Protein AF-A0A392TQT5-F1 (afdb_monomer)

Organism: NCBI:txid97028

Secondary structure (DSSP, 8-state):
-PPPHHHHHHHHHHHHHHHHHHHHHHHHHHHHHHHHHHHHGGG--HHHHHHHHHHHHHT---EEEETTEEEESHHHHHHHHHHHH--

Sequence (87 aa):
EDMSGDELAELHGVTADIHSLSRLHASISWQQSRSTWLQEGDANSKYFHSVLAGRRQRNAISVIQVGGATLEGVTPIRQAVFSHFAS

Foldseek 3Di:
DPDDPVVVVVVVVVVVVVVVVVVVVVVVVVVVVVVCCVVQPPNPCVVVVVVVVVVCVVPDDQWDDDPNDIDGDDVVVVVVVCVVPVD

Radius of gyration: 24.36 Å; C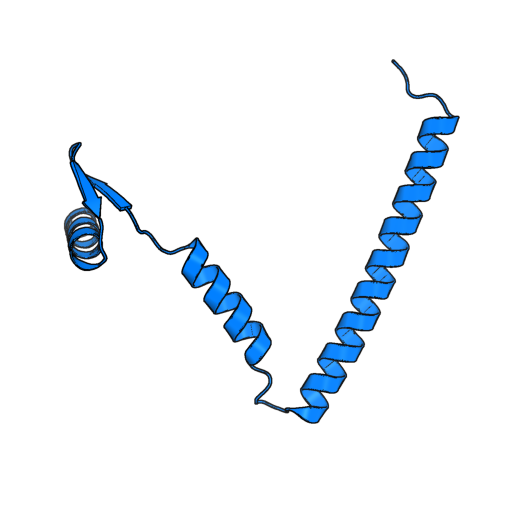α contacts (8 Å, |Δi|>4): 24; chains: 1; bounding box: 46×51×54 Å

Nearest PDB structures (foldseek):
  6znl-assembly1_Z  TM=3.142E-01  e=8.160E+00  Sus scrofa

pLDDT: mean 90.23, std 8.63, range [55.03, 98.12]

Mean predicted aligned error: 10.21 Å

Solvent-accessible surface area (backbone atoms only — not comparable to full-atom values): 5163 Å² total; per-residue (Å²): 131,82,78,51,73,64,61,54,51,52,51,52,50,53,50,52,49,52,52,50,52,50,52,51,51,52,52,50,50,51,52,50,51,52,52,47,37,73,73,51,43,93,70,64,46,65,65,58,52,51,54,49,50,53,50,53,59,74,68,54,81,62,66,51,76,56,97,91,41,81,39,60,50,69,68,58,46,50,51,53,54,49,63,69,70,71,116

Structure (mmCIF, N/CA/C/O backbone):
data_AF-A0A392TQT5-F1
#
_entry.id   AF-A0A392TQT5-F1
#
loop_
_atom_site.group_PDB
_atom_site.id
_atom_site.type_symbol
_atom_site.label_atom_id
_atom_site.label_alt_id
_atom_site.label_comp_id
_atom_site.label_asym_id
_atom_site.label_entity_id
_atom_site.label_seq_id
_atom_site.pdbx_PDB_ins_code
_atom_site.Cartn_x
_atom_site.Cartn_y
_atom_site.Cartn_z
_atom_site.occupancy
_atom_site.B_iso_or_equiv
_atom_site.auth_seq_id
_atom_site.auth_comp_id
_atom_site.auth_asym_id
_atom_site.auth_atom_id
_atom_site.pdbx_PDB_model_num
ATOM 1 N N . GLU A 1 1 ? 11.249 28.076 -23.076 1.00 55.03 1 GLU A N 1
ATOM 2 C CA . GLU A 1 1 ? 12.262 27.392 -23.896 1.00 55.03 1 GLU A CA 1
ATOM 3 C C . GLU A 1 1 ? 11.586 26.199 -24.533 1.00 55.03 1 GLU A C 1
ATOM 5 O O . GLU A 1 1 ? 10.943 25.440 -23.820 1.00 55.03 1 GLU A O 1
ATOM 10 N N . ASP A 1 2 ? 11.593 26.144 -25.861 1.00 68.88 2 ASP A N 1
ATOM 11 C CA . ASP A 1 2 ? 11.140 24.972 -26.611 1.00 68.88 2 ASP A CA 1
ATOM 12 C C . ASP A 1 2 ? 12.225 23.906 -26.424 1.00 68.88 2 ASP A C 1
ATOM 14 O O . ASP A 1 2 ? 13.401 24.220 -26.627 1.00 68.88 2 ASP A O 1
ATOM 18 N N . MET A 1 3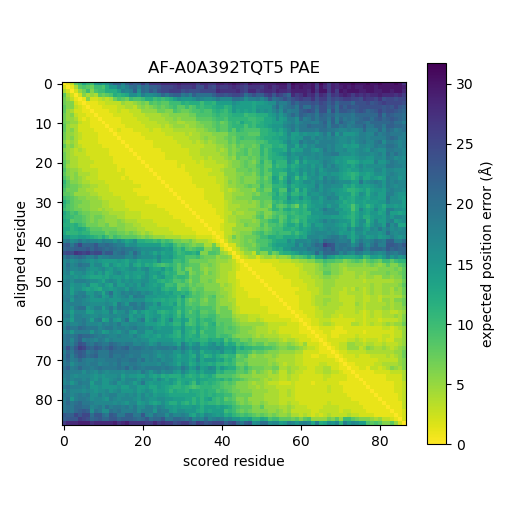 ? 11.875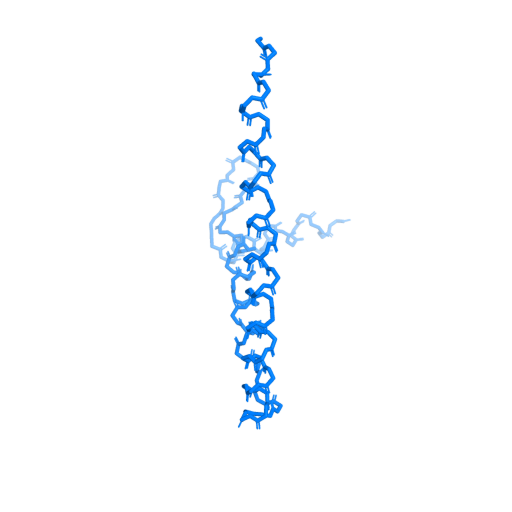 22.715 -25.931 1.00 64.31 3 MET A N 1
ATOM 19 C CA . MET A 1 3 ? 12.886 21.676 -25.705 1.00 64.31 3 MET A CA 1
ATOM 20 C C . MET A 1 3 ? 13.535 21.322 -27.041 1.00 64.31 3 MET A C 1
ATOM 22 O O . MET A 1 3 ? 12.846 21.185 -28.056 1.00 64.31 3 MET A O 1
ATOM 26 N N . SER A 1 4 ? 14.857 21.183 -27.050 1.00 83.25 4 SER A N 1
ATOM 27 C CA . SER A 1 4 ? 15.576 20.802 -28.261 1.00 83.25 4 SER A CA 1
ATOM 28 C C . SER A 1 4 ? 15.104 19.426 -28.751 1.00 83.25 4 SER A C 1
ATOM 30 O O . SER A 1 4 ? 14.672 18.573 -27.972 1.00 83.25 4 SER A O 1
ATOM 32 N N . GLY A 1 5 ? 15.165 19.195 -30.066 1.00 85.19 5 GLY A N 1
ATOM 33 C CA . GLY A 1 5 ? 14.740 17.920 -30.657 1.00 85.19 5 GLY A CA 1
ATOM 34 C C . GLY A 1 5 ? 15.473 16.704 -30.072 1.00 85.19 5 GLY A C 1
ATOM 35 O O . GLY A 1 5 ? 14.891 15.623 -29.989 1.00 85.19 5 GLY A O 1
ATOM 36 N N . ASP A 1 6 ? 16.706 16.907 -29.605 1.00 85.69 6 ASP A N 1
ATOM 37 C CA . ASP A 1 6 ? 17.525 15.881 -28.964 1.00 85.69 6 ASP A CA 1
ATOM 38 C C . ASP A 1 6 ? 16.990 15.521 -27.566 1.00 85.69 6 ASP A C 1
ATOM 40 O O . ASP A 1 6 ? 16.817 14.341 -27.265 1.00 85.69 6 ASP A O 1
ATOM 44 N N . GLU A 1 7 ? 16.605 16.509 -26.750 1.00 88.69 7 GLU A N 1
ATOM 45 C CA . GLU A 1 7 ? 15.991 16.275 -25.430 1.00 88.69 7 GLU A CA 1
ATOM 46 C C . GLU A 1 7 ? 14.657 15.517 -25.540 1.00 88.69 7 GLU A C 1
ATOM 48 O O . GLU A 1 7 ? 14.345 14.654 -24.715 1.00 88.69 7 GLU A O 1
ATOM 53 N N . LEU A 1 8 ? 13.866 15.794 -26.584 1.00 87.62 8 LEU A N 1
ATOM 54 C CA . LEU A 1 8 ? 12.631 15.051 -26.865 1.00 87.62 8 LEU A CA 1
ATOM 55 C C . LEU A 1 8 ? 12.906 13.594 -27.259 1.00 87.62 8 LEU A C 1
ATOM 57 O O . LEU A 1 8 ? 12.185 12.691 -26.823 1.00 87.62 8 LEU A O 1
ATOM 61 N N . ALA A 1 9 ? 13.937 13.349 -28.069 1.00 91.19 9 ALA A N 1
ATOM 62 C CA . ALA A 1 9 ? 14.329 11.999 -28.463 1.00 91.19 9 ALA A CA 1
ATOM 63 C C . ALA A 1 9 ? 14.828 11.180 -27.261 1.00 91.19 9 ALA A C 1
ATOM 65 O O . ALA A 1 9 ? 14.433 10.020 -27.104 1.00 91.19 9 ALA A O 1
ATOM 66 N N . GLU A 1 10 ? 15.624 11.792 -26.380 1.00 93.50 10 GLU A N 1
ATOM 67 C CA . GLU A 1 10 ? 16.067 11.171 -25.129 1.00 93.50 10 GLU A CA 1
ATOM 68 C C . GLU A 1 10 ? 14.885 10.831 -24.214 1.00 93.50 10 GLU A C 1
ATOM 70 O O . GLU A 1 10 ? 14.778 9.697 -23.736 1.00 93.50 10 GLU A O 1
ATOM 75 N N . LEU A 1 11 ? 13.942 11.762 -24.027 1.00 93.50 11 LEU A N 1
ATOM 76 C CA . LEU A 1 11 ? 12.744 11.537 -23.212 1.00 93.50 11 LEU A CA 1
ATOM 77 C C . LEU A 1 11 ? 11.916 10.359 -23.740 1.00 93.50 11 LEU A C 1
ATOM 79 O O . LEU A 1 11 ? 11.468 9.509 -22.960 1.00 93.50 11 LEU A O 1
ATOM 83 N N . HIS A 1 12 ? 11.720 10.275 -25.058 1.00 94.44 12 HIS A N 1
ATOM 84 C CA . HIS A 1 12 ? 11.012 9.154 -25.676 1.00 94.44 12 HIS A CA 1
ATOM 85 C C . HIS A 1 12 ? 11.736 7.821 -25.460 1.00 94.44 12 HIS A C 1
ATOM 87 O O . HIS A 1 12 ? 11.077 6.824 -25.153 1.00 94.44 12 HIS A O 1
ATOM 93 N N . GLY A 1 13 ? 13.069 7.804 -25.560 1.00 96.50 13 GLY A N 1
ATOM 94 C CA . GLY A 1 13 ? 13.886 6.625 -25.261 1.00 96.50 13 GLY A CA 1
ATOM 95 C C . GLY A 1 13 ? 13.699 6.149 -23.820 1.00 96.50 13 GLY A C 1
ATOM 96 O O . GLY A 1 13 ? 13.301 5.007 -23.588 1.00 96.50 13 GLY A O 1
ATOM 97 N N . VAL A 1 14 ? 13.857 7.057 -22.853 1.00 96.38 14 VAL A N 1
ATOM 98 C CA . VAL A 1 14 ? 13.664 6.759 -21.423 1.00 96.38 14 VAL A CA 1
ATOM 99 C C . VAL A 1 14 ? 12.244 6.262 -21.143 1.00 96.38 14 VAL A C 1
ATOM 101 O O . VAL A 1 14 ? 12.045 5.305 -20.394 1.00 96.38 14 VAL A O 1
ATOM 104 N N . THR A 1 15 ? 11.238 6.867 -21.771 1.00 96.62 15 THR A N 1
ATOM 105 C CA . THR A 1 15 ? 9.837 6.451 -21.611 1.00 96.62 15 THR A CA 1
ATOM 106 C C . THR A 1 15 ? 9.607 5.036 -22.147 1.00 96.62 15 THR A C 1
ATOM 108 O O . THR A 1 15 ? 8.945 4.221 -21.495 1.00 96.62 15 THR A O 1
ATOM 111 N N . ALA A 1 16 ? 10.181 4.703 -23.307 1.00 97.38 16 ALA A N 1
ATOM 112 C CA . ALA A 1 16 ? 10.105 3.361 -23.878 1.00 97.38 16 ALA A CA 1
ATOM 113 C C . ALA A 1 16 ? 10.765 2.314 -22.965 1.00 97.38 16 ALA A C 1
ATOM 115 O O . ALA A 1 16 ? 10.178 1.246 -22.733 1.00 97.38 16 ALA A O 1
ATOM 116 N N . ASP A 1 17 ? 11.920 2.645 -22.386 1.00 98.00 17 ASP A N 1
ATOM 117 C CA . ASP A 1 17 ? 12.629 1.791 -21.433 1.00 98.00 17 ASP A CA 1
ATOM 118 C C . ASP A 1 17 ? 11.817 1.576 -20.154 1.00 98.00 17 ASP A C 1
ATOM 120 O O . ASP A 1 17 ? 11.622 0.432 -19.736 1.00 98.00 17 ASP A O 1
ATOM 124 N N . ILE A 1 18 ? 11.250 2.641 -19.577 1.00 97.94 18 ILE A N 1
ATOM 125 C CA . ILE A 1 18 ? 10.367 2.555 -18.401 1.00 97.94 18 ILE A CA 1
ATOM 126 C C . ILE A 1 18 ? 9.192 1.619 -18.681 1.00 97.94 18 ILE A C 1
ATOM 128 O O . ILE A 1 18 ? 8.878 0.745 -17.865 1.00 97.94 18 ILE A O 1
ATOM 132 N N . HIS A 1 19 ? 8.540 1.761 -19.836 1.00 97.88 19 HIS A N 1
ATOM 133 C CA . HIS A 1 19 ? 7.436 0.882 -20.206 1.00 97.88 19 HIS A CA 1
ATOM 134 C C . HIS A 1 19 ? 7.891 -0.569 -20.386 1.00 97.88 19 HIS A C 1
ATOM 136 O O . HIS A 1 19 ? 7.186 -1.485 -19.957 1.00 97.88 19 HIS A O 1
ATOM 142 N N . SER A 1 20 ? 9.054 -0.793 -20.997 1.00 97.94 20 SER A N 1
ATOM 143 C CA . SER A 1 20 ? 9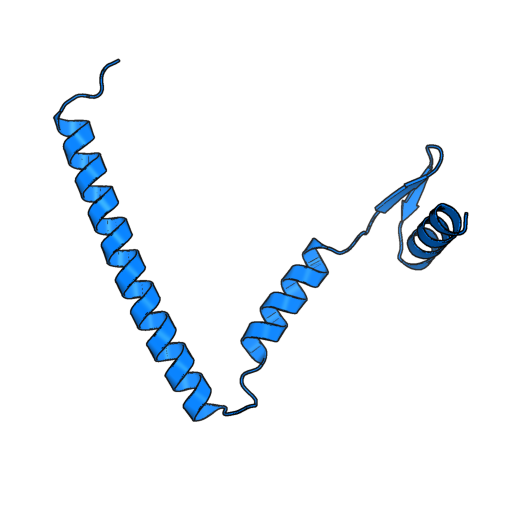.626 -2.130 -21.171 1.00 97.94 20 SER A CA 1
ATOM 144 C C . SER A 1 20 ? 9.924 -2.803 -19.833 1.00 97.94 20 SER A C 1
ATOM 146 O O . SER A 1 20 ? 9.439 -3.907 -19.566 1.00 97.94 20 SER A O 1
ATOM 148 N N . LEU A 1 21 ? 10.622 -2.096 -18.945 1.00 98.12 21 LEU A N 1
ATOM 149 C CA . LEU A 1 21 ? 10.938 -2.557 -17.596 1.00 98.12 21 LEU A CA 1
ATOM 150 C C . LEU A 1 21 ? 9.674 -2.815 -16.776 1.00 98.12 21 LEU A C 1
ATOM 152 O O . LEU A 1 21 ? 9.581 -3.835 -16.098 1.00 98.12 21 LEU A O 1
ATOM 156 N N . SER A 1 22 ? 8.663 -1.953 -16.893 1.00 97.81 22 SER A N 1
ATOM 157 C CA . SER A 1 22 ? 7.378 -2.135 -16.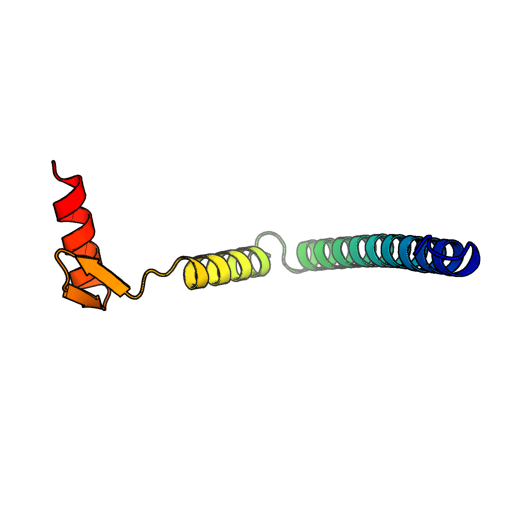209 1.00 97.81 22 SER A CA 1
ATOM 158 C C . SER A 1 22 ? 6.668 -3.415 -16.654 1.00 97.81 22 SER A C 1
ATOM 160 O O . SER A 1 22 ? 6.148 -4.155 -15.816 1.00 97.81 22 SER A O 1
ATOM 162 N N . ARG A 1 23 ? 6.676 -3.724 -17.960 1.00 97.88 23 ARG A N 1
ATOM 163 C CA . ARG A 1 23 ? 6.105 -4.977 -18.488 1.00 97.88 23 ARG A CA 1
ATOM 164 C C . ARG A 1 23 ? 6.868 -6.202 -17.990 1.00 97.88 23 ARG A C 1
ATOM 166 O O . ARG A 1 23 ? 6.239 -7.177 -17.578 1.00 97.88 23 ARG A O 1
ATOM 173 N N . LEU A 1 24 ? 8.201 -6.152 -17.992 1.00 98.00 24 LEU A N 1
ATOM 174 C CA . LEU A 1 24 ? 9.035 -7.234 -17.459 1.00 98.00 24 LEU A CA 1
ATOM 175 C C . LEU A 1 24 ? 8.773 -7.455 -15.968 1.00 98.00 24 LEU A C 1
ATOM 177 O O . LEU A 1 24 ? 8.552 -8.587 -15.544 1.00 98.00 24 LEU A O 1
ATOM 181 N N . HIS A 1 25 ? 8.716 -6.378 -15.185 1.00 97.75 25 HIS A N 1
ATOM 182 C CA . HIS A 1 25 ? 8.417 -6.440 -13.759 1.00 97.75 25 HIS A CA 1
ATOM 183 C C . HIS A 1 25 ? 7.031 -7.040 -13.485 1.00 97.75 25 HIS A C 1
ATOM 185 O O . HIS A 1 25 ? 6.895 -7.900 -12.613 1.00 97.75 25 HIS A O 1
ATOM 191 N N . ALA A 1 26 ? 6.011 -6.655 -14.259 1.00 96.88 26 ALA A N 1
ATOM 192 C CA . ALA A 1 26 ? 4.677 -7.247 -14.162 1.00 96.88 26 ALA A CA 1
ATOM 193 C C . ALA A 1 26 ? 4.690 -8.750 -14.492 1.00 96.88 26 ALA A C 1
ATOM 195 O O . ALA A 1 26 ? 4.123 -9.547 -13.746 1.00 96.88 26 ALA A O 1
ATOM 196 N N . SER A 1 27 ? 5.399 -9.150 -15.554 1.00 97.25 27 SER A N 1
ATOM 197 C CA . SER A 1 27 ? 5.551 -10.560 -15.936 1.00 97.25 27 SER A CA 1
ATOM 198 C C . SER A 1 27 ? 6.223 -11.384 -14.834 1.00 97.25 27 SER A C 1
ATOM 200 O O . SER A 1 27 ? 5.719 -12.445 -14.463 1.00 97.25 27 SER A O 1
ATOM 202 N N . ILE A 1 28 ? 7.327 -10.887 -14.267 1.00 97.44 28 ILE A N 1
ATOM 203 C CA . ILE A 1 28 ? 8.031 -11.538 -13.150 1.00 97.44 28 ILE A CA 1
ATOM 204 C C . ILE A 1 28 ? 7.109 -11.647 -11.932 1.00 97.44 28 ILE A C 1
ATOM 206 O O . ILE A 1 28 ? 6.989 -12.720 -11.343 1.00 97.44 28 ILE A O 1
ATOM 210 N N . SER A 1 29 ? 6.406 -10.565 -11.591 1.00 93.75 29 SER A N 1
ATOM 211 C CA . SER A 1 29 ? 5.476 -10.535 -10.456 1.00 93.75 29 SER A CA 1
ATOM 212 C C . SER A 1 29 ? 4.362 -11.575 -10.605 1.00 93.75 29 SER A C 1
ATOM 214 O O . SER A 1 29 ? 4.025 -12.269 -9.646 1.00 93.75 29 SER A O 1
ATOM 216 N N . TRP A 1 30 ? 3.810 -11.737 -11.812 1.00 93.88 30 TRP A N 1
ATOM 217 C CA . TRP A 1 30 ? 2.804 -12.763 -12.092 1.00 93.88 30 TRP A CA 1
ATOM 218 C C . TRP A 1 30 ? 3.355 -14.181 -11.971 1.00 93.88 30 TRP A C 1
ATOM 220 O O . TRP A 1 30 ? 2.696 -15.042 -11.385 1.00 93.88 30 TRP A O 1
ATOM 230 N N . GLN A 1 31 ? 4.561 -14.432 -12.483 1.00 95.88 31 GLN A N 1
ATOM 231 C CA . GLN A 1 31 ? 5.206 -15.741 -12.360 1.00 95.88 31 GLN A CA 1
ATOM 232 C C . GLN A 1 31 ? 5.463 -16.102 -10.893 1.00 95.88 31 GLN A C 1
ATOM 234 O O . GLN A 1 31 ? 5.124 -17.205 -10.464 1.00 95.88 31 GLN A O 1
ATOM 239 N N . GLN A 1 32 ? 5.990 -15.157 -10.112 1.00 92.62 32 GLN A N 1
ATOM 240 C CA . GLN A 1 32 ? 6.225 -15.331 -8.680 1.00 92.62 32 GLN A CA 1
ATOM 241 C C . GLN A 1 32 ? 4.918 -15.584 -7.927 1.00 92.62 32 GLN A C 1
ATOM 243 O O . GLN A 1 32 ? 4.819 -16.573 -7.210 1.00 92.62 32 GLN A O 1
ATOM 248 N N . SER A 1 33 ? 3.890 -14.760 -8.152 1.00 86.75 33 SER A N 1
ATOM 249 C CA . SER A 1 33 ? 2.575 -14.929 -7.523 1.00 86.75 33 SER A CA 1
ATOM 250 C C . SER A 1 33 ? 1.971 -16.303 -7.817 1.00 86.75 33 SER A C 1
ATOM 252 O O . SER A 1 33 ? 1.495 -16.974 -6.900 1.00 86.75 33 SER A O 1
ATOM 254 N N . ARG A 1 34 ? 2.052 -16.768 -9.072 1.00 90.25 34 ARG A N 1
ATOM 255 C CA . ARG A 1 34 ? 1.587 -18.103 -9.466 1.00 90.25 34 ARG A CA 1
ATOM 256 C C . ARG A 1 34 ? 2.392 -19.213 -8.793 1.00 90.25 34 ARG A C 1
ATOM 258 O O . ARG A 1 34 ? 1.796 -20.184 -8.337 1.00 90.25 34 ARG A O 1
ATOM 265 N N . SER A 1 35 ? 3.716 -19.079 -8.718 1.00 91.88 35 SER A N 1
ATOM 266 C CA . SER A 1 35 ? 4.577 -20.03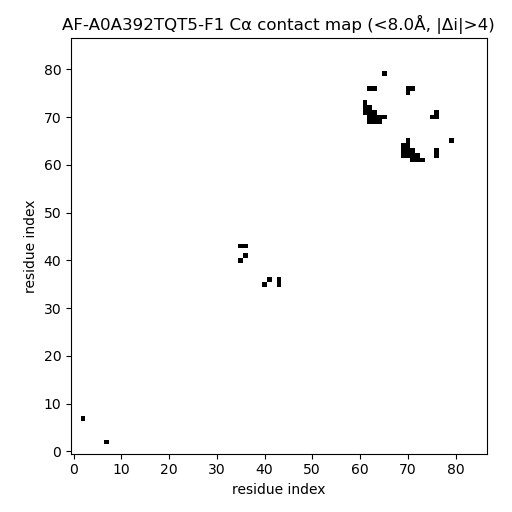9 -8.018 1.00 91.88 35 SER A CA 1
ATOM 267 C C . SER A 1 35 ? 4.220 -20.125 -6.535 1.00 91.88 35 SER A C 1
ATOM 269 O O . SER A 1 35 ? 4.030 -21.221 -6.015 1.00 91.88 35 SER A O 1
ATOM 271 N N . THR A 1 36 ? 4.066 -18.980 -5.866 1.00 86.19 36 THR A N 1
ATOM 272 C CA . THR A 1 36 ? 3.658 -18.912 -4.458 1.00 86.19 36 THR A CA 1
ATOM 273 C C . THR A 1 36 ? 2.277 -19.522 -4.254 1.00 86.19 36 THR A C 1
ATOM 275 O O . THR A 1 36 ? 2.097 -20.305 -3.334 1.00 86.19 36 THR A O 1
ATOM 278 N N . TRP A 1 37 ? 1.309 -19.238 -5.131 1.00 84.81 37 TRP A N 1
ATOM 279 C CA . TRP A 1 37 ? -0.023 -19.842 -5.050 1.00 84.81 37 TRP A CA 1
ATOM 280 C C . TRP A 1 37 ? 0.012 -21.367 -5.187 1.00 84.81 37 TRP A C 1
ATOM 282 O O . TRP A 1 37 ? -0.666 -22.066 -4.444 1.00 84.81 37 TRP A O 1
ATOM 292 N N . LEU A 1 38 ? 0.818 -21.901 -6.107 1.00 88.19 38 LEU A N 1
ATOM 293 C CA . LEU A 1 38 ? 0.985 -23.351 -6.247 1.00 88.19 38 LEU A CA 1
ATOM 294 C C . LEU A 1 38 ? 1.663 -23.982 -5.022 1.00 88.19 38 LEU A C 1
ATOM 296 O O . LEU A 1 38 ? 1.347 -25.117 -4.680 1.00 88.19 38 LEU A O 1
ATOM 300 N N . GLN A 1 39 ? 2.581 -23.261 -4.378 1.00 88.31 39 GLN A N 1
ATOM 301 C CA . GLN A 1 39 ? 3.317 -23.742 -3.210 1.00 88.31 39 GLN A CA 1
ATOM 302 C C . GLN A 1 39 ? 2.502 -23.659 -1.909 1.00 88.31 39 GLN A C 1
ATOM 304 O O . GLN A 1 39 ? 2.570 -24.571 -1.089 1.00 88.31 39 GLN A O 1
ATOM 309 N N . GLU A 1 40 ? 1.762 -22.570 -1.704 1.00 85.31 40 GLU A N 1
ATOM 310 C CA . GLU A 1 40 ? 1.060 -22.259 -0.449 1.00 85.31 40 GLU A CA 1
ATOM 311 C C . GLU A 1 40 ? -0.449 -22.564 -0.509 1.00 85.31 40 GLU A C 1
ATOM 313 O O . GLU A 1 40 ? -1.100 -22.686 0.528 1.00 85.31 40 GLU A O 1
ATOM 318 N N . GLY A 1 41 ? -1.022 -22.709 -1.707 1.00 79.31 41 GLY A N 1
ATOM 319 C CA . GLY A 1 41 ? -2.454 -22.932 -1.905 1.00 79.31 41 GLY A CA 1
ATOM 320 C C . GLY A 1 41 ? -3.312 -21.776 -1.378 1.00 79.31 41 GLY A C 1
ATOM 321 O O . GLY A 1 41 ? -2.943 -20.605 -1.473 1.00 79.31 41 GLY A O 1
ATOM 322 N N . ASP A 1 42 ? -4.457 -22.114 -0.784 1.00 72.69 42 ASP A N 1
ATOM 323 C CA . ASP A 1 42 ? -5.421 -21.159 -0.209 1.00 72.69 42 ASP A CA 1
ATOM 324 C C . ASP A 1 42 ? -4.871 -20.394 1.018 1.00 72.69 42 ASP A 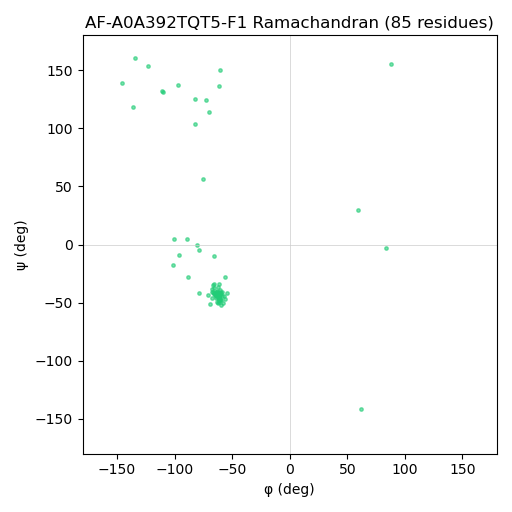C 1
ATOM 326 O O . ASP A 1 42 ? -5.446 -19.408 1.472 1.00 72.69 42 ASP A O 1
ATOM 330 N N . ALA A 1 43 ? -3.707 -20.805 1.539 1.00 71.31 43 ALA A N 1
ATOM 331 C CA . ALA A 1 43 ? -3.014 -20.115 2.625 1.00 71.31 43 ALA A CA 1
ATOM 332 C C . ALA A 1 43 ? -2.196 -18.887 2.165 1.00 71.31 43 ALA A C 1
ATOM 334 O O . ALA A 1 43 ? -1.612 -18.204 3.009 1.00 71.31 43 ALA A O 1
ATOM 335 N N . ASN A 1 44 ? -2.175 -18.553 0.865 1.00 68.81 44 ASN A N 1
ATOM 336 C CA . ASN A 1 44 ? -1.490 -17.368 0.323 1.00 68.81 44 ASN A CA 1
ATOM 337 C C . ASN A 1 44 ? -2.256 -16.056 0.616 1.00 68.81 44 ASN A C 1
ATOM 339 O O . ASN A 1 44 ? -2.632 -15.285 -0.271 1.00 68.81 44 ASN A O 1
ATOM 343 N N . SER A 1 45 ? -2.514 -15.786 1.893 1.00 77.75 45 SER A N 1
ATOM 344 C CA . SER A 1 45 ? -3.164 -14.561 2.362 1.00 77.75 45 SER A CA 1
ATOM 345 C C . SER A 1 45 ? -2.158 -13.497 2.810 1.00 77.75 45 SER A C 1
ATOM 347 O O . SER A 1 45 ? -2.536 -12.346 3.043 1.00 77.75 45 SER A O 1
ATOM 349 N N . LYS A 1 46 ? -0.862 -13.837 2.904 1.00 81.25 46 LYS A N 1
ATOM 350 C CA . LYS A 1 46 ? 0.204 -12.959 3.424 1.00 81.25 46 LYS A CA 1
ATOM 351 C C . LYS A 1 46 ? 0.261 -11.607 2.709 1.00 81.25 46 LYS A C 1
ATOM 353 O O . LYS A 1 46 ? 0.411 -10.578 3.368 1.00 81.25 46 LYS A O 1
ATOM 358 N N . TYR A 1 47 ? 0.104 -11.597 1.383 1.00 80.25 47 TYR A N 1
ATOM 359 C CA . TYR A 1 47 ? 0.049 -10.363 0.594 1.00 80.25 47 TYR A CA 1
ATOM 360 C C . TYR A 1 47 ? -1.154 -9.488 0.976 1.00 80.25 47 TYR A C 1
ATOM 362 O O . TYR A 1 47 ? -1.007 -8.306 1.273 1.00 80.25 47 TYR A O 1
ATOM 370 N N . PHE A 1 48 ? -2.355 -10.063 1.031 1.00 82.00 48 PHE A N 1
ATOM 371 C CA . PHE A 1 48 ? -3.554 -9.303 1.382 1.00 82.00 48 PHE A CA 1
ATOM 372 C C . PHE A 1 48 ? -3.508 -8.813 2.830 1.00 82.00 48 PHE A C 1
ATOM 374 O O . PHE A 1 48 ? -3.883 -7.674 3.101 1.00 82.00 48 PHE A O 1
ATOM 381 N N . HIS A 1 49 ? -2.969 -9.612 3.751 1.00 89.12 49 HIS A N 1
ATOM 382 C CA . HIS A 1 49 ? -2.756 -9.193 5.132 1.00 89.12 49 HIS A CA 1
ATOM 383 C C . HIS A 1 49 ? -1.763 -8.035 5.251 1.00 89.12 49 HIS A C 1
ATOM 385 O O . HIS A 1 49 ? -2.023 -7.117 6.027 1.00 89.12 49 HIS A O 1
ATOM 391 N N . SER A 1 50 ? -0.671 -8.018 4.479 1.00 89.56 50 SER A N 1
ATOM 392 C CA . SER A 1 50 ? 0.275 -6.894 4.505 1.00 89.56 50 SER A CA 1
ATOM 393 C C . SER A 1 50 ? -0.348 -5.614 3.938 1.00 89.56 50 SER A C 1
ATOM 395 O O . SER A 1 50 ? -0.216 -4.544 4.538 1.00 89.56 50 SER A O 1
ATOM 397 N N . VAL A 1 51 ? -1.121 -5.721 2.850 1.00 91.00 51 VAL A N 1
ATOM 398 C CA . VAL A 1 51 ? -1.891 -4.600 2.286 1.00 91.00 51 VAL A CA 1
ATOM 399 C C . VAL A 1 51 ? -2.918 -4.077 3.295 1.00 91.00 51 VAL A C 1
ATOM 401 O O . VAL A 1 51 ? -3.013 -2.865 3.505 1.00 91.00 51 VAL A O 1
ATOM 404 N N . LEU A 1 52 ? -3.670 -4.966 3.950 1.00 92.88 52 LEU A N 1
ATOM 405 C CA . LEU A 1 52 ? -4.650 -4.607 4.979 1.00 92.88 52 LEU A CA 1
ATOM 406 C C . LEU A 1 52 ? -3.987 -3.960 6.199 1.00 92.88 52 LEU A C 1
ATOM 408 O O . LEU A 1 52 ? -4.488 -2.951 6.691 1.00 92.88 52 LEU A O 1
ATOM 412 N N . ALA A 1 53 ? -2.851 -4.487 6.662 1.00 95.81 53 ALA A N 1
ATOM 413 C CA . ALA A 1 53 ? -2.089 -3.914 7.767 1.00 95.81 53 ALA A CA 1
ATOM 414 C C . ALA A 1 53 ? -1.597 -2.497 7.435 1.00 95.81 53 ALA A C 1
ATOM 416 O O . ALA A 1 53 ? -1.793 -1.578 8.230 1.00 95.81 53 ALA A O 1
ATOM 417 N N . GLY A 1 54 ? -1.056 -2.289 6.229 1.00 96.19 54 GLY A N 1
ATOM 418 C CA . GLY A 1 54 ? -0.636 -0.966 5.763 1.00 96.19 54 GLY A CA 1
ATOM 419 C C . GLY A 1 54 ? -1.800 0.023 5.663 1.00 96.19 54 GLY A C 1
ATOM 420 O O . GLY A 1 54 ? -1.685 1.167 6.103 1.00 96.19 54 GLY A O 1
ATOM 421 N N . ARG A 1 55 ? -2.957 -0.415 5.149 1.00 96.44 55 ARG A N 1
ATOM 422 C CA . ARG A 1 55 ? -4.183 0.405 5.132 1.00 96.44 55 ARG A CA 1
ATOM 423 C C . ARG A 1 55 ? -4.649 0.751 6.543 1.00 96.44 55 ARG A C 1
ATOM 425 O O . ARG A 1 55 ? -4.967 1.906 6.803 1.00 96.44 55 ARG A O 1
ATOM 432 N N . ARG A 1 56 ? -4.650 -0.218 7.461 1.00 94.81 56 ARG A N 1
ATOM 433 C CA . ARG A 1 56 ? -5.021 -0.009 8.867 1.00 94.81 56 ARG A CA 1
ATOM 434 C C . ARG A 1 56 ? -4.108 1.009 9.549 1.00 94.81 56 ARG A C 1
ATOM 436 O O . ARG A 1 56 ? -4.611 1.823 10.310 1.00 94.81 56 ARG A O 1
ATOM 443 N N . GLN A 1 57 ? -2.806 0.983 9.265 1.00 93.56 57 GLN A N 1
ATOM 444 C CA . GLN A 1 57 ? -1.854 1.954 9.806 1.00 93.56 57 GLN A CA 1
ATOM 445 C C . GLN A 1 57 ? -2.088 3.362 9.246 1.00 93.56 57 GLN A C 1
ATOM 447 O O . GLN A 1 57 ? -2.135 4.314 10.01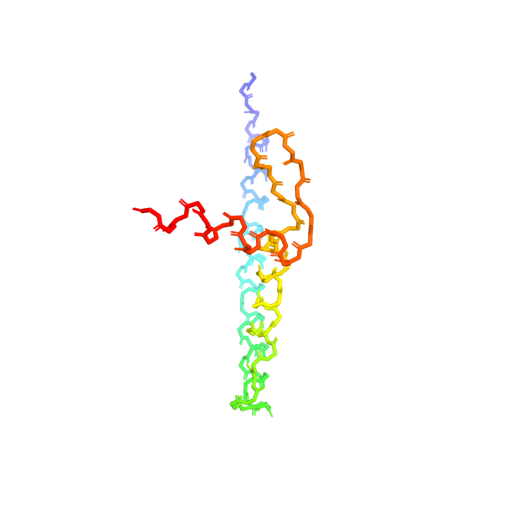6 1.00 93.56 57 GLN A O 1
ATOM 452 N N . ARG A 1 58 ? -2.271 3.505 7.926 1.00 94.81 58 ARG A N 1
ATOM 453 C CA . ARG A 1 58 ? -2.522 4.818 7.296 1.00 94.81 58 ARG A CA 1
ATOM 454 C C . ARG A 1 58 ? -3.858 5.429 7.705 1.00 94.81 58 ARG A C 1
ATOM 456 O O . ARG A 1 58 ? -3.954 6.640 7.838 1.00 94.81 58 ARG A O 1
ATOM 463 N N . ASN A 1 59 ? -4.870 4.592 7.907 1.00 93.88 59 ASN A N 1
ATOM 464 C CA . ASN A 1 59 ? -6.210 5.028 8.290 1.00 93.88 59 ASN A CA 1
ATOM 465 C C . ASN A 1 59 ? -6.385 5.122 9.815 1.00 93.88 59 ASN A C 1
ATOM 467 O O . ASN A 1 59 ? -7.499 5.347 10.287 1.00 93.88 59 ASN A O 1
ATOM 471 N N . ALA A 1 60 ? -5.324 4.908 10.599 1.00 91.94 60 ALA A N 1
ATOM 472 C CA . ALA A 1 60 ? -5.390 5.046 12.043 1.00 91.94 60 ALA A CA 1
ATOM 473 C C . ALA A 1 60 ? -5.542 6.527 12.411 1.00 91.94 60 ALA A C 1
ATOM 475 O O . ALA A 1 60 ? -4.635 7.329 12.205 1.00 91.94 60 ALA A O 1
ATOM 476 N N . ILE A 1 61 ? -6.688 6.877 12.988 1.00 92.50 61 ILE A N 1
ATOM 477 C CA . ILE A 1 61 ? -6.925 8.207 13.547 1.00 92.50 61 ILE A CA 1
ATOM 478 C C . ILE A 1 61 ? -6.312 8.229 14.950 1.00 92.50 61 ILE A C 1
ATOM 480 O O . ILE A 1 61 ? -6.856 7.627 15.876 1.00 92.50 61 ILE A O 1
ATOM 484 N N . SER A 1 62 ? -5.152 8.873 15.090 1.00 91.19 62 SER A N 1
ATOM 485 C CA . SER A 1 62 ? -4.435 8.995 16.368 1.00 91.19 62 SER A CA 1
ATOM 486 C C . SER A 1 62 ? -4.864 10.210 17.188 1.00 91.19 62 SER A C 1
ATOM 488 O O . SER A 1 62 ? -4.770 10.166 18.415 1.00 91.19 62 SER A O 1
ATOM 490 N N . VAL A 1 63 ? -5.336 11.265 16.515 1.00 94.38 63 VAL A N 1
ATOM 491 C CA . VAL A 1 63 ? -5.675 12.562 17.105 1.00 94.38 63 VAL A CA 1
ATOM 492 C C . VAL A 1 63 ? -6.866 13.176 16.369 1.00 94.38 63 VAL A C 1
ATOM 494 O O . VAL A 1 63 ? -6.926 13.120 15.140 1.00 94.38 63 VAL A O 1
ATOM 497 N N . ILE A 1 64 ? -7.795 13.790 17.105 1.00 94.81 64 ILE A N 1
ATOM 498 C CA . ILE A 1 64 ? -8.878 14.623 16.551 1.00 94.81 64 ILE A CA 1
ATOM 499 C C . ILE A 1 64 ? -9.006 15.926 17.345 1.00 94.81 64 ILE A C 1
ATOM 501 O O . ILE A 1 64 ? -8.580 15.995 18.495 1.00 94.81 64 ILE A O 1
ATOM 505 N N . GLN A 1 65 ? -9.633 16.949 16.762 1.00 95.69 65 GLN A N 1
ATOM 506 C CA . GLN A 1 65 ? -9.969 18.189 17.468 1.00 95.69 65 GLN A CA 1
ATOM 507 C C . GLN A 1 65 ? -11.479 18.310 17.653 1.00 95.69 65 GLN A C 1
ATOM 509 O O . GLN A 1 65 ? -12.241 18.134 16.703 1.00 95.69 65 GLN A O 1
ATOM 514 N N . VAL A 1 66 ? -11.905 18.633 18.874 1.00 93.00 66 VAL A N 1
ATOM 515 C CA . VAL A 1 66 ? -13.315 18.829 19.232 1.00 93.00 66 VAL A CA 1
ATOM 516 C C . VAL A 1 66 ? -13.423 20.073 20.102 1.00 93.00 66 VAL A C 1
ATOM 518 O O . VAL A 1 66 ? -12.820 20.138 21.169 1.00 93.00 66 VAL A O 1
ATOM 521 N N . GLY A 1 67 ? -14.164 21.085 19.643 1.00 89.12 67 GLY A N 1
ATOM 522 C CA . GLY A 1 67 ? -14.389 22.314 20.416 1.00 89.12 67 GLY A CA 1
ATOM 523 C C . GLY A 1 67 ? -13.108 23.075 20.789 1.00 89.12 67 GLY A C 1
ATOM 524 O O . GLY A 1 67 ? -13.058 23.698 21.843 1.00 89.12 67 GLY A O 1
ATOM 525 N N . GLY A 1 68 ? -12.059 22.987 19.964 1.00 91.81 68 GLY A N 1
ATOM 526 C CA . GLY A 1 68 ? -10.755 23.609 20.228 1.00 91.81 68 GLY A CA 1
ATOM 527 C C . GLY A 1 68 ? -9.819 22.798 21.133 1.00 91.81 68 GLY A C 1
ATOM 528 O O . GLY A 1 68 ? -8.675 23.202 21.319 1.00 91.81 68 GLY A O 1
ATOM 529 N N . ALA A 1 69 ? -10.259 21.649 21.656 1.00 92.50 69 ALA A N 1
ATOM 530 C CA . ALA A 1 69 ? -9.414 20.726 22.405 1.00 92.50 69 ALA A CA 1
ATOM 531 C C . ALA A 1 69 ? -8.903 19.586 21.511 1.00 92.50 69 ALA A C 1
ATOM 533 O O . ALA A 1 69 ? -9.660 18.996 20.735 1.00 92.50 69 ALA A O 1
ATOM 534 N N . THR A 1 70 ? -7.620 19.252 21.653 1.00 94.88 70 THR A N 1
ATOM 535 C CA . THR A 1 70 ? -7.000 18.085 21.017 1.00 94.88 70 THR A CA 1
ATOM 536 C C . THR A 1 70 ? -7.289 16.838 21.847 1.00 94.88 70 THR A C 1
ATOM 538 O O . THR A 1 70 ? -6.996 16.802 23.041 1.00 94.88 70 THR A O 1
ATOM 541 N N . LEU A 1 71 ? -7.858 15.814 21.216 1.00 95.00 71 LEU A N 1
ATOM 542 C CA . LEU A 1 71 ? -8.127 14.515 21.822 1.00 95.00 71 LEU A CA 1
ATOM 543 C C . LEU A 1 71 ? -7.206 13.463 21.217 1.00 95.00 71 LEU A C 1
ATOM 545 O O . LEU A 1 71 ? -7.133 13.323 19.996 1.00 95.00 71 LEU A O 1
ATOM 549 N N . GLU A 1 72 ? -6.568 12.686 22.085 1.00 93.94 72 GLU A N 1
ATOM 550 C CA . GLU A 1 72 ? -5.686 11.586 21.710 1.00 93.94 72 GLU A CA 1
ATOM 551 C C . GLU A 1 72 ? -6.152 10.272 22.342 1.00 93.94 72 GLU A C 1
ATOM 553 O O . GLU A 1 72 ? -6.792 10.243 23.398 1.00 93.94 72 GLU A O 1
ATOM 558 N N . GLY A 1 73 ? -5.808 9.161 21.694 1.00 91.19 73 GLY A N 1
ATOM 559 C CA . GLY A 1 73 ? -6.128 7.821 22.177 1.00 91.19 73 GLY A CA 1
ATOM 560 C C . GLY A 1 73 ? -7.495 7.303 21.721 1.00 91.19 73 GLY A C 1
ATOM 561 O O . GLY A 1 73 ? -8.427 8.040 21.410 1.00 91.19 73 GLY A O 1
ATOM 562 N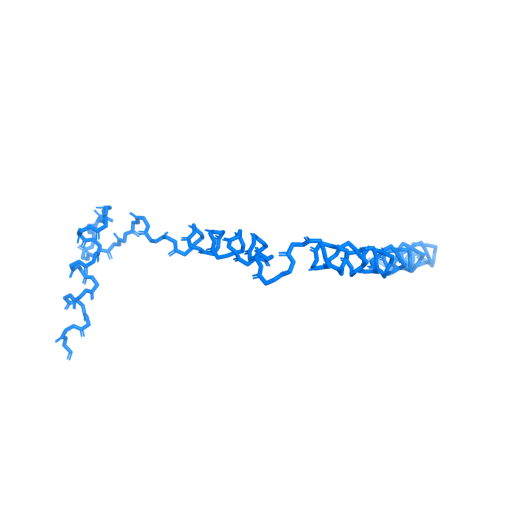 N . VAL A 1 74 ? -7.616 5.974 21.676 1.00 91.25 74 VAL A N 1
ATOM 563 C CA . VAL A 1 74 ? -8.747 5.289 21.027 1.00 91.25 74 VAL A CA 1
ATOM 564 C C . VAL A 1 74 ? -10.084 5.583 21.710 1.00 91.25 74 VAL A C 1
ATOM 566 O O . VAL A 1 74 ? -11.083 5.803 21.027 1.00 91.25 74 VAL A O 1
ATOM 569 N N . THR A 1 75 ? -10.123 5.566 23.044 1.00 93.81 75 THR A N 1
ATOM 570 C CA . THR A 1 75 ? -11.374 5.711 23.802 1.00 93.81 75 THR A CA 1
ATOM 571 C C . THR A 1 75 ? -11.965 7.123 23.686 1.00 93.81 75 THR A C 1
ATOM 573 O O . THR A 1 75 ? -13.130 7.218 23.291 1.00 93.81 75 THR A O 1
ATOM 576 N N . PRO A 1 76 ? -11.207 8.217 23.927 1.00 94.06 76 PRO A N 1
ATOM 577 C CA . PRO A 1 76 ? -11.728 9.577 23.758 1.00 94.06 76 PRO A CA 1
ATOM 578 C C . PRO A 1 76 ? -12.172 9.877 22.323 1.00 94.06 76 PRO A C 1
ATOM 580 O O . PRO A 1 76 ? -13.258 10.415 22.117 1.00 94.06 76 PRO A O 1
ATOM 583 N N . ILE A 1 77 ? -11.376 9.459 21.329 1.00 95.12 77 ILE A N 1
ATOM 584 C CA . ILE A 1 77 ? -11.694 9.629 19.903 1.00 95.12 77 ILE A CA 1
ATOM 585 C C . ILE A 1 77 ? -13.005 8.924 19.554 1.00 95.12 77 ILE A C 1
ATOM 587 O O . ILE A 1 77 ? -13.887 9.520 18.939 1.00 95.12 77 ILE A O 1
ATOM 591 N N . ARG A 1 78 ? -13.168 7.664 19.976 1.00 94.25 78 ARG A N 1
ATOM 592 C CA . ARG A 1 78 ? -14.382 6.888 19.692 1.00 94.25 78 ARG A CA 1
ATOM 593 C C . ARG A 1 78 ? -15.625 7.529 20.304 1.00 94.25 78 ARG A C 1
ATOM 595 O O . ARG A 1 78 ? -16.647 7.603 19.628 1.00 94.25 78 ARG A O 1
ATOM 602 N N . GLN A 1 79 ? -15.536 7.987 21.552 1.00 94.44 79 GLN A N 1
ATOM 603 C CA . GLN A 1 79 ? -16.661 8.627 22.231 1.00 94.44 79 GLN A CA 1
ATOM 604 C C . GLN A 1 79 ? -17.062 9.933 21.542 1.00 94.44 79 GLN A C 1
ATOM 606 O O . GLN A 1 79 ? -18.246 10.162 21.315 1.00 94.44 79 GLN A O 1
ATOM 611 N N . ALA A 1 80 ? -16.088 10.766 21.174 1.00 94.31 80 ALA A N 1
ATOM 612 C CA . ALA A 1 80 ? -16.340 12.020 20.476 1.00 94.31 80 ALA A CA 1
ATOM 613 C C . ALA A 1 80 ? -17.010 11.807 19.110 1.00 94.31 80 ALA A C 1
ATOM 615 O O . ALA A 1 80 ? -17.989 12.482 18.798 1.00 94.31 80 ALA A O 1
ATOM 616 N N . VAL A 1 81 ? -16.522 10.839 18.324 1.00 93.94 81 VAL A N 1
ATOM 617 C CA . VAL A 1 81 ? -17.128 10.476 17.033 1.00 93.94 81 VAL A CA 1
ATOM 618 C C . VAL A 1 81 ? -18.562 9.989 17.232 1.00 93.94 81 VAL A C 1
ATOM 620 O O . VAL A 1 81 ? -19.461 10.461 16.545 1.00 93.94 81 VAL A O 1
ATOM 623 N N . PHE A 1 82 ? -18.795 9.089 18.193 1.00 95.12 82 PHE A N 1
ATOM 624 C CA . PHE A 1 82 ? -20.140 8.597 18.489 1.00 95.12 82 PHE A CA 1
ATOM 625 C C . PHE A 1 82 ? -21.090 9.739 18.864 1.00 95.12 82 PHE A C 1
ATOM 627 O O . PHE A 1 82 ? -22.151 9.865 18.265 1.00 95.12 82 PHE A O 1
ATOM 634 N N . SER A 1 83 ? -20.693 10.607 19.799 1.00 93.69 83 SER A N 1
ATOM 635 C CA . SER A 1 83 ? -21.517 11.738 20.232 1.00 93.69 83 SER A CA 1
ATOM 636 C C . SER A 1 83 ? -21.823 12.725 19.100 1.00 93.69 83 SER A C 1
ATOM 638 O O . SER A 1 83 ? -22.909 13.292 19.081 1.00 93.69 83 SER A O 1
ATOM 640 N N . HIS A 1 84 ? -20.898 12.930 18.156 1.00 92.38 84 HIS A N 1
ATOM 641 C CA . HIS A 1 84 ? -21.103 13.832 17.019 1.00 92.38 84 HIS A CA 1
ATOM 642 C C . HIS A 1 84 ? -22.181 13.331 16.044 1.00 92.38 84 HIS A C 1
ATOM 644 O O . HIS A 1 84 ? -22.953 14.135 15.533 1.00 92.38 84 HIS A O 1
ATOM 650 N N . PHE A 1 85 ? -22.244 12.016 15.809 1.00 94.00 85 PHE A N 1
ATOM 651 C CA . PHE A 1 85 ? -23.181 11.387 14.866 1.00 94.00 85 PHE A CA 1
ATOM 652 C C . PHE A 1 85 ? -24.414 10.752 15.532 1.00 94.00 85 PHE A C 1
ATOM 654 O O . PHE A 1 85 ? -25.193 10.085 14.860 1.00 94.00 85 PHE A O 1
ATOM 661 N N . ALA A 1 86 ? -24.581 10.900 16.848 1.00 89.50 86 ALA A N 1
ATOM 662 C CA . ALA A 1 86 ? -25.746 10.392 17.577 1.00 89.50 86 ALA A CA 1
ATOM 663 C C . ALA A 1 86 ? -27.000 11.286 17.440 1.00 89.50 86 ALA A C 1
ATOM 665 O O . ALA A 1 86 ? -28.055 10.916 17.955 1.00 89.50 86 ALA A O 1
ATOM 666 N N . SER A 1 87 ? -26.878 12.445 16.779 1.00 61.84 87 SER A N 1
ATOM 667 C CA . SER A 1 87 ? -27.991 13.303 16.345 1.00 61.84 87 SER A CA 1
ATOM 668 C C . SER A 1 87 ? -28.405 12.987 14.915 1.00 61.84 87 SER A C 1
ATOM 670 O O . SER A 1 87 ? -29.568 13.324 14.604 1.00 61.84 87 SER A O 1
#